Protein AF-A0A842QGF2-F1 (afdb_monomer_lite)

Radius of gyration: 29.12 Å; chains: 1; bounding box: 66×21×83 Å

pLDDT: mean 76.86, std 8.68, range [52.03, 90.88]

Foldseek 3Di:
DPPVVVVVVVVVVLVVVLVVVLVVCVVVDDVVSVVVNVVSVVVVVVVVVVVVVVVVVVLVVLLVLLVVLLVVLLVLLVVQLVCLPVLDQRDLVSLCCSLVDPSLVSHDPVLNVLSVVLNVLSPVCDVVVVVVSVCCVVPVPDDDDPPPVVVSVVSSVVSNVSSVVSNVVD

Secondary structure (DSSP, 8-state):
--HHHHHHHHHHHHHHHHHHHHHHHGGG-HHHHHHHHHHHHHHHHHHHHHHHHHHHHHHHHHHHHHHHHHHHHHHHHHHHHHHTTTTPPP--HHHHHHHTSTTGGGS-HHHHHHHHHHHHHHHHS-HHHHHHHHHHHH-TTSPPPTTHHHHHHHHHHHHHHHHHHHHHH-

Structure (mmCIF, N/CA/C/O backbone):
data_AF-A0A842QGF2-F1
#
_entry.id   AF-A0A842QGF2-F1
#
loop_
_atom_site.group_PDB
_atom_site.id
_atom_site.type_symbol
_atom_site.label_atom_id
_atom_site.label_alt_id
_atom_site.label_comp_id
_atom_site.label_asym_id
_atom_site.label_entity_id
_atom_site.label_seq_id
_atom_site.pdbx_PDB_ins_code
_atom_site.Cartn_x
_atom_site.Cartn_y
_atom_site.Cartn_z
_atom_site.occupancy
_atom_site.B_iso_or_equiv
_atom_site.auth_seq_id
_atom_site.auth_comp_id
_atom_site.auth_asym_id
_atom_site.auth_atom_id
_atom_site.pdbx_PDB_model_num
ATOM 1 N N . MET A 1 1 ? -2.410 0.969 -25.977 1.00 52.03 1 MET A N 1
ATOM 2 C CA . MET A 1 1 ? -1.034 0.476 -26.213 1.00 52.03 1 MET A CA 1
ATOM 3 C C . MET A 1 1 ? -0.383 0.226 -24.868 1.00 52.03 1 MET A C 1
ATOM 5 O O . MET A 1 1 ? -0.437 1.113 -24.029 1.00 52.03 1 MET A O 1
ATOM 9 N N . SER A 1 2 ? 0.177 -0.961 -24.629 1.00 63.22 2 SER A N 1
ATOM 10 C CA . SER A 1 2 ? 0.964 -1.214 -23.415 1.00 63.22 2 SER A CA 1
ATOM 11 C C . SER A 1 2 ? 2.289 -0.445 -23.489 1.00 63.22 2 SER A C 1
ATOM 13 O O . SER A 1 2 ? 2.845 -0.296 -24.575 1.00 63.22 2 SER A O 1
ATOM 15 N N . GLU A 1 3 ? 2.819 0.035 -22.364 1.00 63.41 3 GLU A N 1
ATOM 16 C CA . GLU A 1 3 ? 4.084 0.798 -22.298 1.00 63.41 3 GLU A CA 1
ATOM 17 C C . GLU A 1 3 ? 5.230 0.061 -23.030 1.00 63.41 3 GLU A C 1
ATOM 19 O O . GLU A 1 3 ? 5.973 0.645 -23.817 1.00 63.41 3 GLU A O 1
ATOM 24 N N . ARG A 1 4 ? 5.256 -1.274 -22.913 1.00 64.75 4 ARG A N 1
ATOM 25 C CA . ARG A 1 4 ? 6.152 -2.178 -23.651 1.00 64.75 4 ARG A CA 1
ATOM 26 C C . ARG A 1 4 ? 6.034 -2.057 -25.177 1.00 64.75 4 ARG A C 1
ATOM 28 O O . ARG A 1 4 ? 7.048 -2.065 -25.863 1.00 64.75 4 ARG A O 1
ATOM 35 N N . SER A 1 5 ? 4.821 -1.944 -25.721 1.00 67.19 5 SER A N 1
ATOM 36 C CA . SER A 1 5 ? 4.601 -1.811 -27.172 1.00 67.19 5 SER A CA 1
ATOM 37 C C . SER A 1 5 ? 5.103 -0.477 -27.733 1.00 67.19 5 SER A C 1
ATOM 39 O O . SER A 1 5 ? 5.585 -0.432 -28.862 1.00 67.19 5 SER A O 1
ATOM 41 N N . LEU A 1 6 ? 5.065 0.590 -26.927 1.00 73.62 6 LEU A N 1
ATOM 42 C CA . LEU A 1 6 ? 5.575 1.907 -27.309 1.00 73.62 6 LEU A CA 1
ATOM 43 C C . LEU A 1 6 ? 7.110 1.900 -27.356 1.00 73.62 6 LEU A C 1
ATOM 45 O O . LEU A 1 6 ? 7.693 2.335 -28.346 1.00 73.62 6 LEU A O 1
ATOM 49 N N . TRP A 1 7 ? 7.759 1.300 -26.354 1.00 73.69 7 TRP A N 1
ATOM 50 C CA . TRP A 1 7 ? 9.217 1.137 -26.327 1.00 73.69 7 TRP A CA 1
ATOM 51 C C . TRP A 1 7 ? 9.757 0.247 -27.450 1.00 73.69 7 TRP A C 1
ATOM 53 O O . TRP A 1 7 ? 10.771 0.588 -28.054 1.00 73.69 7 TRP A O 1
ATOM 63 N N . ILE A 1 8 ? 9.067 -0.849 -27.786 1.00 75.44 8 ILE A N 1
ATOM 64 C CA . ILE A 1 8 ? 9.425 -1.683 -28.947 1.00 75.44 8 ILE A CA 1
ATOM 65 C C . ILE A 1 8 ? 9.310 -0.876 -30.247 1.00 75.44 8 ILE A C 1
ATOM 67 O O . ILE A 1 8 ? 10.186 -0.978 -31.101 1.00 75.44 8 ILE A O 1
ATOM 71 N N . GLY A 1 9 ? 8.273 -0.044 -30.387 1.00 79.00 9 GLY A N 1
ATOM 72 C CA . GLY A 1 9 ? 8.101 0.831 -31.549 1.00 79.00 9 GLY A CA 1
ATOM 73 C C . GLY A 1 9 ? 9.221 1.865 -31.687 1.00 79.00 9 GLY A C 1
ATOM 74 O O . GLY A 1 9 ? 9.782 2.014 -32.772 1.00 79.00 9 GLY A O 1
ATOM 75 N N . VAL A 1 10 ? 9.600 2.524 -30.586 1.00 74.62 10 VAL A N 1
ATOM 76 C CA . VAL A 1 10 ? 10.747 3.447 -30.555 1.00 74.62 10 VAL A CA 1
ATOM 77 C C . VAL A 1 10 ? 12.030 2.707 -30.933 1.00 74.62 10 VAL A C 1
ATOM 79 O O . VAL A 1 10 ? 12.759 3.166 -31.806 1.00 74.62 10 VAL A O 1
ATOM 82 N N . PHE A 1 11 ? 12.275 1.527 -30.358 1.00 74.94 11 PHE A N 1
ATOM 83 C CA . PHE A 1 11 ? 13.452 0.719 -30.680 1.00 74.94 11 PHE A CA 1
ATOM 84 C C . PHE A 1 11 ? 13.521 0.362 -32.172 1.00 74.94 11 PHE A C 1
ATOM 86 O O . PHE A 1 11 ? 14.558 0.549 -32.808 1.00 74.94 11 PHE A O 1
ATOM 93 N N . LEU A 1 12 ? 12.403 -0.086 -32.749 1.00 79.25 12 LEU A N 1
ATOM 94 C CA . LEU A 1 12 ? 12.314 -0.441 -34.163 1.00 79.25 12 LEU A CA 1
ATOM 95 C C . LEU A 1 12 ? 12.567 0.774 -35.069 1.00 79.25 12 LEU A C 1
ATOM 97 O O . LEU A 1 12 ? 13.303 0.669 -36.046 1.00 79.25 12 LEU A O 1
ATOM 101 N N . ALA A 1 13 ? 11.996 1.932 -34.726 1.00 79.62 13 ALA A N 1
ATOM 102 C CA . ALA A 1 13 ? 12.146 3.162 -35.498 1.00 79.62 13 ALA A CA 1
ATOM 103 C C . ALA A 1 13 ? 13.602 3.645 -35.543 1.00 79.62 13 ALA A C 1
ATOM 105 O O . ALA A 1 13 ? 14.089 4.021 -36.611 1.00 79.62 13 ALA A O 1
ATOM 106 N N . VAL A 1 14 ? 14.317 3.597 -34.413 1.00 73.00 14 VAL A N 1
ATOM 107 C CA . VAL A 1 14 ? 15.728 4.001 -34.385 1.00 73.00 14 VAL A CA 1
ATOM 108 C C . VAL A 1 14 ? 16.608 2.957 -35.094 1.00 73.00 14 VAL A C 1
ATOM 110 O O . VAL A 1 14 ? 17.562 3.317 -35.779 1.00 73.00 14 VAL A O 1
ATOM 113 N N . LEU A 1 15 ? 16.291 1.659 -35.002 1.00 77.31 15 LEU A N 1
ATOM 114 C CA . LEU A 1 15 ? 17.043 0.614 -35.713 1.00 77.31 15 LEU A CA 1
ATOM 115 C C . LEU A 1 15 ? 16.912 0.775 -37.236 1.00 77.31 15 LEU A C 1
ATOM 117 O O . LEU A 1 15 ? 17.912 0.746 -37.953 1.00 77.31 15 LEU A O 1
ATOM 121 N N . ILE A 1 16 ? 15.694 1.035 -37.720 1.00 82.44 16 ILE A N 1
ATOM 122 C CA . ILE A 1 16 ? 15.422 1.311 -39.136 1.00 82.44 16 ILE A CA 1
ATOM 123 C C . ILE A 1 16 ? 16.143 2.585 -39.588 1.00 82.44 16 ILE A C 1
ATOM 125 O O . ILE A 1 16 ? 16.783 2.574 -40.639 1.00 82.44 16 ILE A O 1
ATOM 129 N N . SER A 1 17 ? 16.097 3.668 -38.803 1.00 75.81 17 SER A N 1
ATOM 130 C CA . SER A 1 17 ? 16.783 4.912 -39.170 1.00 75.81 17 SER A CA 1
ATOM 131 C C . SER A 1 17 ? 18.303 4.738 -39.224 1.00 75.81 17 SER A C 1
ATOM 133 O O . SER A 1 17 ? 18.934 5.242 -40.152 1.00 75.81 17 SER A O 1
ATOM 135 N N . GLY A 1 18 ? 18.887 3.949 -38.316 1.00 72.69 18 GLY A N 1
ATOM 136 C CA . GLY A 1 18 ? 20.302 3.582 -38.348 1.00 72.69 18 GLY A CA 1
ATOM 137 C C . GLY A 1 18 ? 20.688 2.808 -39.613 1.00 72.69 18 GLY A C 1
ATOM 138 O O . GLY A 1 18 ? 21.674 3.153 -40.264 1.00 72.69 18 GLY A O 1
ATOM 139 N N . VAL A 1 19 ? 19.884 1.817 -40.016 1.00 78.25 19 VAL A N 1
ATOM 140 C CA . VAL A 1 19 ? 20.108 1.041 -41.252 1.00 78.25 19 VAL A CA 1
ATOM 141 C C . VAL A 1 19 ? 20.000 1.929 -42.496 1.00 78.25 19 VAL A C 1
ATOM 143 O O . VAL A 1 19 ? 20.874 1.882 -43.361 1.00 78.25 19 VAL A O 1
ATOM 146 N N . VAL A 1 20 ? 18.981 2.791 -42.572 1.00 81.56 20 VAL A N 1
ATOM 147 C CA . VAL A 1 20 ? 18.811 3.754 -43.677 1.00 81.56 20 VAL A CA 1
ATOM 148 C C . VAL A 1 20 ? 19.996 4.724 -43.751 1.00 81.56 20 VAL A C 1
ATOM 150 O O . VAL A 1 20 ? 20.496 5.029 -44.838 1.00 81.56 20 VAL A O 1
ATOM 153 N N . MET A 1 21 ? 20.501 5.180 -42.604 1.00 72.94 21 MET A N 1
ATOM 154 C CA . MET A 1 21 ? 21.647 6.086 -42.547 1.00 72.94 21 MET A CA 1
ATOM 155 C C . MET A 1 21 ? 22.943 5.397 -43.001 1.00 72.94 21 MET A C 1
ATOM 157 O O . MET A 1 21 ? 23.711 5.986 -43.755 1.00 72.94 21 MET A O 1
ATOM 161 N N . ILE A 1 22 ? 23.162 4.132 -42.628 1.00 72.50 22 ILE A N 1
ATOM 162 C CA . ILE A 1 22 ? 24.318 3.338 -43.080 1.00 72.50 22 ILE A CA 1
ATOM 163 C C . ILE A 1 22 ? 24.263 3.105 -44.596 1.00 72.50 22 ILE A C 1
ATOM 165 O O . ILE A 1 22 ? 25.252 3.344 -45.290 1.00 72.50 22 ILE A O 1
ATOM 169 N N . LEU A 1 23 ? 23.103 2.706 -45.128 1.00 76.81 23 LEU A N 1
ATOM 170 C CA . LEU A 1 23 ? 22.920 2.460 -46.562 1.00 76.81 23 LEU A CA 1
ATOM 171 C C . LEU A 1 23 ? 23.093 3.734 -47.404 1.00 76.81 23 LEU A C 1
ATOM 173 O O . LEU A 1 23 ? 23.691 3.683 -48.476 1.00 76.81 23 LEU A O 1
ATOM 177 N N . SER A 1 24 ? 22.629 4.887 -46.912 1.00 74.44 24 SER A N 1
ATOM 178 C CA . SER A 1 24 ? 22.788 6.174 -47.613 1.00 74.44 24 SER A CA 1
ATOM 179 C C . SER A 1 24 ? 24.222 6.721 -47.595 1.00 74.44 24 SER A C 1
ATOM 181 O O . SER A 1 24 ? 24.591 7.513 -48.464 1.00 74.44 24 SER A O 1
ATOM 183 N N . LEU A 1 25 ? 25.048 6.299 -46.631 1.00 70.62 25 LEU A N 1
ATOM 184 C CA . LEU A 1 25 ? 26.444 6.724 -46.495 1.00 70.62 25 LEU A CA 1
ATOM 185 C C . LEU A 1 25 ? 27.449 5.749 -47.123 1.00 70.62 25 LEU A C 1
ATOM 187 O O . LEU A 1 25 ? 28.594 6.142 -47.340 1.00 70.62 25 LEU A O 1
ATOM 191 N N . TRP A 1 26 ? 27.025 4.535 -47.487 1.00 68.94 26 TRP A N 1
ATOM 192 C CA . TRP A 1 26 ? 27.844 3.532 -48.182 1.00 68.94 26 TRP A CA 1
ATOM 193 C C . TRP A 1 26 ? 28.629 4.073 -49.397 1.00 68.94 26 TRP A C 1
ATOM 195 O O . TRP A 1 26 ? 29.814 3.757 -49.518 1.00 68.94 26 TRP A O 1
ATOM 205 N N . PRO A 1 27 ? 28.066 4.950 -50.260 1.00 77.25 27 PRO A N 1
ATOM 206 C CA . PRO A 1 27 ? 28.799 5.494 -51.407 1.00 77.25 27 PRO A CA 1
ATOM 207 C C . PRO A 1 27 ? 29.923 6.478 -51.038 1.00 77.25 27 PRO A C 1
ATOM 209 O O . PRO A 1 27 ? 30.724 6.830 -51.896 1.00 77.25 27 PRO A O 1
ATOM 212 N N . ARG A 1 28 ? 29.976 6.966 -49.788 1.00 69.62 28 ARG A N 1
ATOM 213 C CA . ARG A 1 28 ? 30.901 8.025 -49.335 1.00 69.62 28 ARG A CA 1
ATOM 214 C C . ARG A 1 28 ? 32.178 7.502 -48.662 1.00 69.62 28 ARG A C 1
ATOM 216 O O . ARG A 1 28 ? 32.964 8.308 -48.172 1.00 69.62 28 ARG A O 1
ATOM 223 N N . GLY A 1 29 ? 32.396 6.186 -48.655 1.00 73.94 29 GLY A N 1
ATOM 224 C CA . GLY A 1 29 ? 33.593 5.543 -48.100 1.00 73.94 29 GLY A CA 1
ATOM 225 C C . GLY A 1 29 ? 33.387 4.945 -46.703 1.00 73.94 29 GLY A C 1
ATOM 226 O O . GLY A 1 29 ? 32.658 5.488 -45.869 1.00 73.94 29 GLY A O 1
ATOM 227 N N . LEU A 1 30 ? 34.046 3.806 -46.456 1.00 70.25 30 LEU A N 1
ATOM 228 C CA . LEU A 1 30 ? 33.879 2.969 -45.257 1.00 70.25 30 LEU A CA 1
ATOM 229 C C . LEU A 1 30 ? 34.202 3.699 -43.943 1.00 70.25 30 LEU A C 1
ATOM 231 O O . LEU A 1 30 ? 33.515 3.480 -42.946 1.00 70.25 30 LEU A O 1
ATOM 235 N N . ASP A 1 31 ? 35.171 4.614 -43.947 1.00 74.75 31 ASP A N 1
ATOM 236 C CA . ASP A 1 31 ? 35.584 5.347 -42.742 1.00 74.75 31 ASP A CA 1
ATOM 237 C C . ASP A 1 31 ? 34.465 6.250 -42.197 1.00 74.75 31 ASP A C 1
ATOM 239 O O . ASP A 1 31 ? 34.224 6.318 -40.989 1.00 74.75 31 ASP A O 1
ATOM 243 N N . SER A 1 32 ? 33.711 6.895 -43.094 1.00 69.56 32 SER A N 1
ATOM 244 C CA . SER A 1 32 ? 32.561 7.733 -42.733 1.00 69.56 32 SER A CA 1
ATOM 245 C C . SER A 1 32 ? 31.398 6.898 -42.191 1.00 69.56 32 SER A C 1
ATOM 247 O O . SER A 1 32 ? 30.714 7.301 -41.247 1.00 69.56 32 SER A O 1
ATOM 249 N N . VAL A 1 33 ? 31.188 5.701 -42.744 1.00 73.44 33 VAL A N 1
ATOM 250 C CA . VAL A 1 33 ? 30.148 4.774 -42.280 1.00 73.44 33 VAL A CA 1
ATOM 251 C C . VAL A 1 33 ? 30.476 4.246 -40.884 1.00 73.44 33 VAL A C 1
ATOM 253 O O . VAL A 1 33 ? 29.606 4.268 -40.016 1.00 73.44 33 VAL A O 1
ATOM 256 N N . LEU A 1 34 ? 31.725 3.845 -40.627 1.00 73.94 34 LEU A N 1
ATOM 257 C CA . LEU A 1 34 ? 32.164 3.337 -39.321 1.00 73.94 34 LEU A CA 1
ATOM 258 C C . LEU A 1 34 ? 32.094 4.409 -38.221 1.00 73.94 34 LEU A C 1
ATOM 260 O O . LEU A 1 34 ? 31.588 4.143 -37.126 1.00 73.94 34 LEU A O 1
ATOM 264 N N . LEU A 1 35 ? 32.528 5.642 -38.506 1.00 77.50 35 LEU A N 1
ATOM 265 C CA . LEU A 1 35 ? 32.433 6.756 -37.555 1.00 77.50 35 LEU A CA 1
ATOM 266 C C . LEU A 1 35 ? 30.972 7.086 -37.200 1.00 77.50 35 LEU A C 1
ATOM 268 O O . LEU A 1 35 ? 30.637 7.349 -36.047 1.00 77.50 35 LEU A O 1
ATOM 272 N N . ASN A 1 36 ? 30.075 7.068 -38.183 1.00 73.00 36 ASN A N 1
ATOM 273 C CA . ASN A 1 36 ? 28.664 7.356 -37.940 1.00 73.00 36 ASN A CA 1
ATOM 274 C C . ASN A 1 36 ? 27.929 6.180 -37.278 1.00 73.00 36 ASN A C 1
ATOM 276 O O . ASN A 1 36 ? 27.073 6.407 -36.423 1.00 73.00 36 ASN A O 1
ATOM 280 N N . ALA A 1 37 ? 28.301 4.938 -37.595 1.00 70.94 37 ALA A N 1
ATOM 281 C CA . ALA A 1 37 ? 27.784 3.746 -36.930 1.00 70.94 37 ALA A CA 1
ATOM 282 C C . ALA A 1 37 ? 28.167 3.724 -35.442 1.00 70.94 37 ALA A C 1
ATOM 284 O O . ALA A 1 37 ? 27.307 3.530 -34.589 1.00 70.94 37 ALA A O 1
ATOM 285 N N . THR A 1 38 ? 29.431 4.004 -35.110 1.00 73.81 38 THR A N 1
ATOM 286 C CA . THR A 1 38 ? 29.886 4.102 -33.710 1.00 73.81 38 THR A CA 1
ATOM 287 C C . THR A 1 38 ? 29.185 5.225 -32.943 1.00 73.81 38 THR A C 1
ATOM 289 O O . THR A 1 38 ? 28.779 5.020 -31.801 1.00 73.81 38 THR A O 1
ATOM 292 N N . ARG A 1 39 ? 28.952 6.388 -33.568 1.00 77.81 39 ARG A N 1
ATOM 293 C CA . ARG A 1 39 ? 28.149 7.472 -32.969 1.00 77.81 39 ARG A CA 1
ATOM 294 C C . ARG A 1 39 ? 26.707 7.052 -32.703 1.00 77.81 39 ARG A C 1
ATOM 296 O O . ARG A 1 39 ? 26.206 7.300 -31.609 1.00 77.81 39 ARG A O 1
ATOM 303 N N . LEU A 1 40 ? 26.057 6.404 -33.671 1.00 76.06 40 LEU A N 1
ATOM 304 C CA . LEU A 1 40 ? 24.705 5.873 -33.500 1.00 76.06 40 LEU A CA 1
ATOM 305 C C . LEU A 1 40 ? 24.658 4.880 -32.339 1.00 76.06 40 LEU A C 1
ATOM 307 O O . LEU A 1 40 ? 23.835 5.043 -31.444 1.00 76.06 40 LEU A O 1
ATOM 311 N N . VAL A 1 41 ? 25.572 3.907 -32.303 1.00 73.75 41 VAL A N 1
ATOM 312 C CA . VAL A 1 41 ? 25.659 2.912 -31.222 1.00 73.75 41 VAL A CA 1
ATOM 313 C C . VAL A 1 41 ? 25.831 3.582 -29.855 1.00 73.75 41 VAL A C 1
ATOM 315 O O . VAL A 1 41 ? 25.138 3.213 -28.912 1.00 73.75 41 VAL A O 1
ATOM 318 N N . SER A 1 42 ? 26.673 4.610 -29.740 1.00 77.62 42 SER A N 1
ATOM 319 C CA . SER A 1 42 ? 26.830 5.367 -28.490 1.00 77.62 42 SER A CA 1
ATOM 320 C C . SER A 1 42 ? 25.551 6.100 -28.067 1.00 77.62 42 SER A C 1
ATOM 322 O O . SER A 1 42 ? 25.202 6.085 -26.887 1.00 77.62 42 SER A O 1
ATOM 324 N N . ILE A 1 43 ? 24.813 6.699 -29.011 1.00 79.62 43 ILE A N 1
ATOM 325 C CA . ILE A 1 43 ? 23.510 7.336 -28.739 1.00 79.62 43 ILE A CA 1
ATOM 326 C C . ILE A 1 43 ? 22.493 6.291 -28.265 1.00 79.62 43 ILE A C 1
ATOM 328 O O . ILE A 1 43 ? 21.779 6.522 -27.289 1.00 79.62 43 ILE A O 1
ATOM 332 N N . PHE A 1 44 ? 22.457 5.126 -28.912 1.00 75.94 44 PHE A N 1
ATOM 333 C CA . PHE A 1 44 ? 21.603 4.009 -28.514 1.00 75.94 44 PHE A CA 1
ATOM 334 C C . PHE A 1 44 ? 21.919 3.506 -27.110 1.00 75.94 44 PHE A C 1
ATOM 336 O O . PHE A 1 44 ? 21.006 3.335 -26.306 1.00 75.94 44 PHE A O 1
ATOM 343 N N . LEU A 1 45 ? 23.198 3.293 -26.797 1.00 76.56 45 LEU A N 1
ATOM 344 C CA . LEU A 1 45 ? 23.629 2.865 -25.468 1.00 76.56 45 LEU A CA 1
ATOM 345 C C . LEU A 1 45 ? 23.276 3.911 -24.407 1.00 76.56 45 LEU A C 1
ATOM 347 O O . LEU A 1 45 ? 22.792 3.548 -23.338 1.00 76.56 45 LEU A O 1
ATOM 351 N N . GLY A 1 46 ? 23.433 5.200 -24.720 1.00 81.69 46 GLY A N 1
ATOM 352 C CA . GLY A 1 46 ? 22.997 6.291 -23.850 1.00 81.69 46 GLY A CA 1
ATOM 353 C C . GLY A 1 46 ? 21.485 6.287 -23.606 1.00 81.69 46 GLY A C 1
ATOM 354 O O . GLY A 1 46 ? 21.046 6.402 -22.463 1.00 81.69 46 GLY A O 1
ATOM 355 N N . MET A 1 47 ? 20.678 6.090 -24.652 1.00 82.88 47 MET A N 1
ATOM 356 C CA . MET A 1 47 ? 19.217 6.022 -24.547 1.00 82.88 47 MET A CA 1
ATOM 357 C C . MET A 1 47 ? 18.753 4.790 -23.757 1.00 82.88 47 MET A C 1
ATOM 359 O O . MET A 1 47 ? 17.920 4.914 -22.861 1.00 82.88 47 MET A O 1
ATOM 363 N N . LEU A 1 48 ? 19.306 3.607 -24.038 1.00 78.25 48 LEU A N 1
ATOM 364 C CA . LEU A 1 48 ? 18.992 2.374 -23.310 1.00 78.25 48 LEU A CA 1
ATOM 365 C C . LEU A 1 48 ? 19.429 2.463 -21.844 1.00 78.25 48 LEU A C 1
ATOM 367 O O . LEU A 1 48 ? 18.667 2.098 -20.954 1.00 78.25 48 LEU A O 1
ATOM 371 N N . GLY A 1 49 ? 20.617 3.011 -21.580 1.00 76.75 49 GLY A N 1
ATOM 372 C CA . GLY A 1 49 ? 21.101 3.246 -20.223 1.00 76.75 49 GLY A CA 1
ATOM 373 C C . GLY A 1 49 ? 20.214 4.227 -19.457 1.00 76.75 49 GLY A C 1
ATOM 374 O O . GLY A 1 49 ? 19.797 3.937 -18.339 1.00 76.75 49 GLY A O 1
ATOM 375 N N . GLY A 1 50 ? 19.860 5.358 -20.073 1.00 81.31 50 GLY A N 1
ATOM 376 C CA . GLY A 1 50 ? 18.991 6.367 -19.462 1.00 81.31 50 GLY A CA 1
ATOM 377 C C . GLY A 1 50 ? 17.576 5.857 -19.182 1.00 81.31 50 GLY A C 1
ATOM 378 O O . GLY A 1 50 ? 17.033 6.109 -18.110 1.00 81.31 50 GLY A O 1
ATOM 379 N N . THR A 1 51 ? 16.990 5.097 -20.108 1.00 80.19 51 THR A N 1
ATOM 380 C CA . THR A 1 51 ? 15.644 4.519 -19.944 1.00 80.19 51 THR A CA 1
ATOM 381 C C . THR A 1 51 ? 15.618 3.411 -18.899 1.00 80.19 51 THR A C 1
ATOM 383 O O . THR A 1 51 ? 14.742 3.421 -18.036 1.00 80.19 51 THR A O 1
ATOM 386 N N . ALA A 1 52 ? 16.608 2.514 -18.901 1.00 72.31 52 ALA A N 1
ATOM 387 C CA . ALA A 1 52 ? 16.749 1.490 -17.870 1.00 72.31 52 ALA A CA 1
ATOM 388 C C . ALA A 1 52 ? 16.951 2.106 -16.477 1.00 72.31 52 ALA A C 1
ATOM 390 O O . ALA A 1 52 ? 16.323 1.663 -15.517 1.00 72.31 52 ALA A O 1
ATOM 391 N N . LEU A 1 53 ? 17.773 3.157 -16.361 1.00 75.62 53 LEU A N 1
ATOM 392 C CA . LEU A 1 53 ? 17.953 3.892 -15.106 1.00 75.62 53 LEU A CA 1
ATOM 393 C C . LEU A 1 53 ? 16.664 4.586 -14.660 1.00 75.62 53 LEU A C 1
ATOM 395 O O . LEU A 1 53 ? 16.298 4.486 -13.492 1.00 75.62 53 LEU A O 1
ATOM 399 N N . GLY A 1 54 ? 15.958 5.258 -15.573 1.00 78.56 54 GLY A N 1
ATOM 400 C CA . GLY A 1 54 ? 14.677 5.902 -15.278 1.00 78.56 54 GLY A CA 1
ATOM 401 C C . GLY A 1 54 ? 13.637 4.909 -14.759 1.00 78.56 54 GLY A C 1
ATOM 402 O O . GLY A 1 54 ? 12.994 5.160 -13.739 1.00 78.56 54 GLY A O 1
ATOM 403 N N . GLU A 1 55 ? 13.531 3.747 -15.404 1.00 80.88 55 GLU A N 1
ATOM 404 C CA . GLU A 1 55 ? 12.635 2.674 -14.977 1.00 80.88 55 GLU A CA 1
ATOM 405 C C . GLU A 1 55 ? 13.048 2.092 -13.620 1.00 80.88 55 GLU A C 1
ATOM 407 O O . GLU A 1 55 ? 12.208 1.889 -12.745 1.00 80.88 55 GLU A O 1
ATOM 412 N N . LEU A 1 56 ? 14.350 1.905 -13.393 1.00 76.88 56 LEU A N 1
ATOM 413 C CA . LEU A 1 56 ? 14.880 1.452 -12.110 1.00 76.88 56 LEU A CA 1
ATOM 414 C C . LEU A 1 56 ? 14.550 2.436 -10.978 1.00 76.88 56 LEU A C 1
ATOM 416 O O . LEU A 1 56 ? 14.109 2.014 -9.907 1.00 76.88 56 LEU A O 1
ATOM 420 N N . PHE A 1 57 ? 14.702 3.745 -11.203 1.00 80.38 57 PHE A N 1
ATOM 421 C CA . PHE A 1 57 ? 14.309 4.765 -10.227 1.00 80.38 57 PHE A CA 1
ATOM 422 C C . PHE A 1 57 ? 12.796 4.789 -9.993 1.00 80.38 57 PHE A C 1
ATOM 424 O O . PHE A 1 57 ? 12.369 4.907 -8.843 1.00 80.38 57 PHE A O 1
ATOM 431 N N . ARG A 1 58 ? 11.986 4.623 -11.047 1.00 83.31 58 ARG A N 1
ATOM 432 C CA . ARG A 1 58 ? 10.523 4.521 -10.942 1.00 83.31 58 ARG A CA 1
ATOM 433 C C . ARG A 1 58 ? 10.114 3.342 -10.062 1.00 83.31 58 ARG A C 1
ATOM 435 O O . ARG A 1 58 ? 9.349 3.525 -9.118 1.00 83.31 58 ARG A O 1
ATOM 442 N N . ILE A 1 59 ? 10.661 2.155 -10.327 1.00 82.94 59 ILE A N 1
ATOM 443 C CA . ILE A 1 59 ? 10.394 0.939 -9.547 1.00 82.94 59 ILE A CA 1
ATOM 444 C C . ILE A 1 59 ? 10.813 1.140 -8.090 1.00 82.94 59 ILE A C 1
ATOM 446 O O . ILE A 1 59 ? 10.024 0.868 -7.186 1.00 82.94 59 ILE A O 1
ATOM 450 N N . ARG A 1 60 ? 12.014 1.679 -7.849 1.00 80.75 60 ARG A N 1
ATOM 451 C CA . ARG A 1 60 ? 12.518 1.935 -6.494 1.00 80.75 60 ARG A CA 1
ATOM 452 C C . ARG A 1 60 ? 11.625 2.909 -5.723 1.00 80.75 60 ARG A C 1
ATOM 454 O O . ARG A 1 60 ? 11.318 2.664 -4.560 1.00 80.75 60 ARG A O 1
ATOM 461 N N . ASN A 1 61 ? 11.183 3.989 -6.363 1.00 87.19 61 ASN A N 1
ATOM 462 C CA . ASN A 1 61 ? 10.302 4.972 -5.736 1.00 87.19 61 ASN A CA 1
ATOM 463 C C . ASN A 1 61 ? 8.905 4.395 -5.442 1.00 87.19 61 ASN A C 1
ATOM 465 O O . ASN A 1 61 ? 8.331 4.643 -4.381 1.00 87.19 61 ASN A O 1
ATOM 469 N N . ASN A 1 62 ? 8.372 3.574 -6.351 1.00 86.88 62 ASN A N 1
ATOM 470 C CA . ASN A 1 62 ? 7.108 2.868 -6.144 1.00 86.88 62 ASN A CA 1
ATOM 471 C C . ASN A 1 62 ? 7.203 1.880 -4.973 1.00 86.88 62 ASN A C 1
ATOM 473 O O . ASN A 1 62 ? 6.315 1.864 -4.123 1.00 86.88 62 ASN A O 1
ATOM 477 N N . GLN A 1 63 ? 8.301 1.124 -4.872 1.00 85.94 63 GLN A N 1
ATOM 478 C CA . GLN A 1 63 ? 8.565 0.229 -3.740 1.00 85.94 63 GLN A CA 1
ATOM 479 C C . GLN A 1 63 ? 8.659 0.995 -2.416 1.00 85.94 63 GLN A C 1
ATOM 481 O O . GLN A 1 63 ? 8.027 0.601 -1.442 1.00 85.94 63 GLN A O 1
ATOM 486 N N . GLN A 1 64 ? 9.381 2.119 -2.379 1.00 87.44 64 GLN A N 1
ATOM 487 C CA . GLN A 1 64 ? 9.456 2.975 -1.187 1.00 87.44 64 GLN A CA 1
ATOM 488 C C . GLN A 1 64 ? 8.086 3.534 -0.788 1.00 87.44 64 GLN A C 1
ATOM 490 O O . GLN A 1 64 ? 7.740 3.554 0.390 1.00 87.44 64 GLN A O 1
ATOM 495 N N . THR A 1 65 ? 7.286 3.951 -1.771 1.00 87.62 65 THR A N 1
ATOM 496 C CA . THR A 1 65 ? 5.917 4.433 -1.546 1.00 87.62 65 THR A CA 1
ATOM 497 C C . THR A 1 65 ? 5.021 3.328 -0.983 1.00 87.62 65 THR A C 1
ATOM 499 O O . THR A 1 65 ? 4.256 3.583 -0.054 1.00 87.62 65 THR A O 1
ATOM 502 N N . GLY A 1 66 ? 5.127 2.107 -1.519 1.00 86.69 66 GLY A N 1
ATOM 503 C CA . GLY A 1 66 ? 4.427 0.929 -1.010 1.00 86.69 66 GLY A CA 1
ATOM 504 C C . GLY A 1 66 ? 4.842 0.587 0.420 1.00 86.69 66 GLY A C 1
ATOM 505 O O . GLY A 1 66 ? 3.978 0.392 1.267 1.00 86.69 66 GLY A O 1
ATOM 506 N N . GLN A 1 67 ? 6.145 0.595 0.716 1.00 88.06 67 GLN A N 1
ATOM 507 C CA . GLN A 1 67 ? 6.659 0.313 2.057 1.00 88.06 67 GLN A CA 1
ATOM 508 C C . GLN A 1 67 ? 6.181 1.343 3.083 1.00 88.06 67 GLN A C 1
ATOM 510 O O . GLN A 1 67 ? 5.686 0.964 4.136 1.00 88.06 67 GLN A O 1
ATOM 515 N N . LYS A 1 68 ? 6.246 2.637 2.755 1.00 88.94 68 LYS A N 1
ATOM 516 C CA . LYS A 1 68 ? 5.758 3.688 3.655 1.00 88.94 68 LYS A CA 1
ATOM 517 C C . LYS A 1 68 ? 4.267 3.524 3.962 1.00 88.94 68 LYS A C 1
ATOM 519 O O . LYS A 1 68 ? 3.867 3.610 5.113 1.00 88.94 68 LYS A O 1
ATOM 524 N N . LEU A 1 69 ? 3.456 3.236 2.940 1.00 88.38 69 LEU A N 1
ATOM 525 C CA . LEU A 1 69 ? 2.034 2.950 3.136 1.00 88.38 69 LEU A CA 1
ATOM 526 C C . LEU A 1 69 ? 1.820 1.716 4.025 1.00 88.38 69 LEU A C 1
ATOM 528 O O . LEU A 1 69 ? 0.910 1.709 4.849 1.00 88.38 69 LEU A O 1
ATOM 532 N N . LEU A 1 70 ? 2.630 0.670 3.846 1.00 88.06 70 LEU A N 1
ATOM 533 C CA . LEU A 1 70 ? 2.566 -0.532 4.670 1.00 88.06 70 LEU A CA 1
ATOM 534 C C . LEU A 1 70 ? 2.857 -0.213 6.141 1.00 88.06 70 LEU A C 1
ATOM 53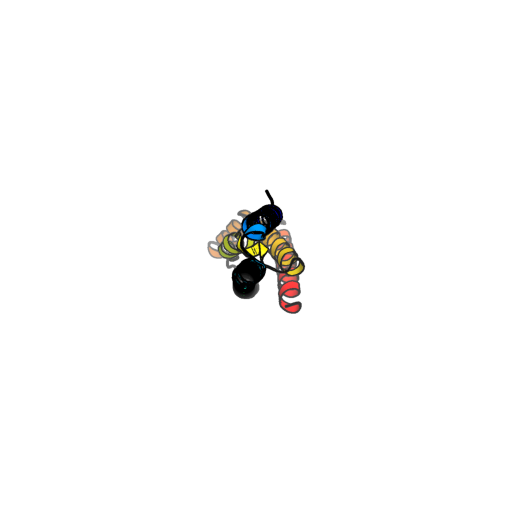6 O O . LEU A 1 70 ? 2.141 -0.701 7.011 1.00 88.06 70 LEU A O 1
ATOM 540 N N . ASP A 1 71 ? 3.872 0.606 6.408 1.00 88.81 71 ASP A N 1
ATOM 541 C CA . ASP A 1 71 ? 4.243 1.018 7.761 1.00 88.81 71 ASP A CA 1
ATOM 542 C C . ASP A 1 71 ? 3.125 1.854 8.406 1.00 88.81 71 ASP A C 1
ATOM 544 O O . ASP A 1 71 ? 2.665 1.508 9.496 1.00 88.81 71 ASP A O 1
ATOM 548 N N . ASP A 1 72 ? 2.588 2.846 7.687 1.00 87.75 72 ASP A N 1
ATOM 549 C CA . ASP A 1 72 ? 1.458 3.660 8.154 1.00 87.75 72 ASP A CA 1
ATOM 550 C C . ASP A 1 72 ? 0.225 2.778 8.480 1.00 87.75 72 ASP A C 1
ATOM 552 O O . ASP A 1 72 ? -0.411 2.912 9.526 1.00 87.75 72 ASP A O 1
ATOM 556 N N . LEU A 1 73 ? -0.106 1.804 7.617 1.00 87.25 73 LEU A N 1
ATOM 557 C CA . LEU A 1 73 ? -1.225 0.874 7.846 1.00 87.25 73 LEU A CA 1
ATOM 558 C C . LEU A 1 73 ? -0.985 -0.075 9.029 1.00 87.25 73 LEU A C 1
ATOM 560 O O . LEU A 1 73 ? -1.941 -0.518 9.673 1.00 87.25 73 LEU A O 1
ATOM 564 N N . ARG A 1 74 ? 0.274 -0.398 9.339 1.00 88.31 74 ARG A N 1
ATOM 565 C CA . ARG A 1 74 ? 0.635 -1.206 10.513 1.00 88.31 74 ARG A CA 1
ATOM 566 C C . ARG A 1 74 ? 0.495 -0.409 11.800 1.00 88.31 74 ARG A C 1
ATOM 568 O O . ARG A 1 74 ? 0.050 -0.973 12.798 1.00 88.31 74 ARG A O 1
ATOM 575 N N . GLU A 1 75 ? 0.818 0.878 11.789 1.00 88.31 75 GLU A N 1
ATOM 576 C CA . GLU A 1 75 ? 0.538 1.764 12.922 1.00 88.31 75 GLU A CA 1
ATOM 577 C C . GLU A 1 75 ? -0.966 1.895 13.168 1.00 88.31 75 GLU A C 1
ATOM 579 O O . GLU A 1 75 ? -1.420 1.718 14.297 1.00 88.31 75 GLU A O 1
ATOM 584 N N . GLU A 1 76 ? -1.761 2.066 12.112 1.00 86.31 76 GLU A N 1
ATOM 585 C CA . GLU A 1 76 ? -3.222 2.099 12.233 1.00 86.31 76 GLU A CA 1
ATOM 586 C C . GLU A 1 76 ? -3.807 0.771 12.732 1.00 86.31 76 GLU A C 1
ATOM 588 O O . GLU A 1 76 ? -4.742 0.766 13.531 1.00 86.31 76 GLU A O 1
ATOM 593 N N . CYS A 1 77 ? -3.245 -0.370 12.321 1.00 86.44 77 CYS A N 1
ATOM 594 C CA . CYS A 1 77 ? -3.586 -1.677 12.887 1.00 86.44 77 CYS A CA 1
ATOM 595 C C . CYS A 1 77 ? -3.346 -1.731 14.402 1.00 86.44 77 CYS A C 1
ATOM 597 O O . CYS A 1 77 ? -4.201 -2.222 15.140 1.00 86.44 77 CYS A O 1
ATOM 599 N N . LYS A 1 78 ? -2.189 -1.242 14.866 1.00 88.25 78 LYS A N 1
ATOM 600 C CA . LYS A 1 78 ? -1.834 -1.214 16.292 1.00 88.25 78 LYS A CA 1
ATOM 601 C C . LYS A 1 78 ? -2.764 -0.290 17.074 1.00 88.25 78 LYS A C 1
ATOM 603 O O . LYS A 1 78 ? -3.347 -0.727 18.060 1.00 88.25 78 LYS A O 1
ATOM 608 N N . ALA A 1 79 ? -2.988 0.926 16.579 1.00 87.31 79 ALA A N 1
ATOM 609 C CA . ALA A 1 79 ? -3.916 1.872 17.190 1.00 87.31 79 ALA A CA 1
ATOM 610 C C . ALA A 1 79 ? -5.341 1.299 17.263 1.00 87.31 79 ALA A C 1
ATOM 612 O O . ALA A 1 79 ? -5.990 1.393 18.302 1.00 87.31 79 ALA A O 1
ATOM 613 N N . ASN A 1 80 ? -5.813 0.648 16.192 1.00 85.00 80 ASN A N 1
ATOM 614 C CA . ASN A 1 80 ? -7.118 -0.010 16.188 1.00 85.00 80 ASN A CA 1
ATOM 615 C C . ASN A 1 80 ? -7.185 -1.189 17.168 1.00 85.00 80 ASN A C 1
ATOM 617 O O . ASN A 1 80 ?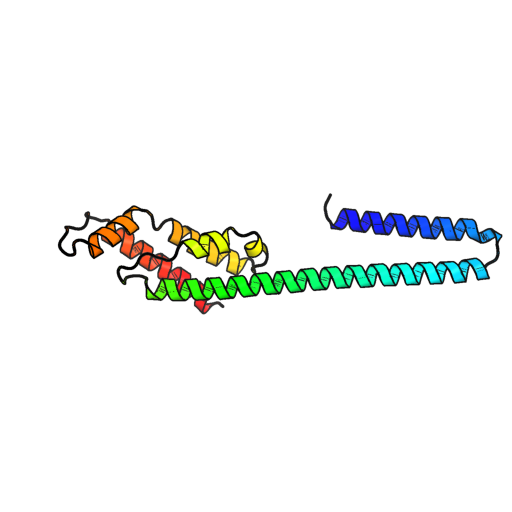 -8.227 -1.379 17.780 1.00 85.00 80 ASN A O 1
ATOM 621 N N . LEU A 1 81 ? -6.109 -1.959 17.365 1.00 85.25 81 LEU A N 1
ATOM 622 C CA . LEU A 1 81 ? -6.070 -3.015 18.386 1.00 85.25 81 LEU A CA 1
ATOM 623 C C . LEU A 1 81 ? -6.187 -2.468 19.813 1.00 85.25 81 LEU A C 1
ATOM 625 O O . LEU A 1 81 ? -6.850 -3.099 20.632 1.00 85.25 81 LEU A O 1
ATOM 629 N N . GLU A 1 82 ? -5.554 -1.329 20.102 1.00 85.38 82 GLU A N 1
ATOM 630 C CA . GLU A 1 82 ? -5.583 -0.693 21.427 1.00 85.38 82 GLU A CA 1
ATOM 631 C C . GLU A 1 82 ? -6.975 -0.177 21.797 1.00 85.38 82 GLU A C 1
ATOM 633 O O . GLU A 1 82 ? -7.376 -0.261 22.954 1.00 85.38 82 GLU A O 1
ATOM 638 N N . ILE A 1 83 ? -7.730 0.325 20.819 1.00 79.75 83 ILE A N 1
ATOM 639 C CA . ILE A 1 83 ? -9.088 0.847 21.034 1.00 79.75 83 ILE A CA 1
ATOM 640 C C . ILE A 1 83 ? -10.179 -0.226 20.896 1.00 79.75 83 ILE A C 1
ATOM 642 O O . ILE A 1 83 ? -11.338 -0.003 21.247 1.00 79.75 83 ILE A O 1
ATOM 646 N N . LEU A 1 84 ? -9.838 -1.410 20.387 1.00 77.88 84 LEU A N 1
ATOM 647 C CA . LEU A 1 84 ? -10.812 -2.468 20.156 1.00 77.88 84 LEU A CA 1
ATOM 648 C C . LEU A 1 84 ? -11.298 -3.059 21.485 1.00 77.88 84 LEU A C 1
ATOM 650 O O . LEU A 1 84 ? -10.576 -3.793 22.166 1.00 77.88 84 LEU A O 1
ATOM 654 N N . GLY A 1 85 ? -12.555 -2.766 21.816 1.00 66.94 85 GLY A N 1
ATOM 655 C CA . GLY A 1 85 ? -13.196 -3.154 23.074 1.00 66.94 85 GLY A CA 1
ATOM 656 C C . GLY A 1 85 ? -13.120 -2.094 24.179 1.00 66.94 85 GLY A C 1
ATOM 657 O O . GLY A 1 85 ? -13.571 -2.367 25.285 1.00 66.94 85 GLY A O 1
ATOM 658 N N . THR A 1 86 ? -12.591 -0.893 23.909 1.00 67.56 86 THR A N 1
ATOM 659 C CA . THR A 1 86 ? -12.475 0.183 24.918 1.00 67.56 86 THR A CA 1
ATOM 660 C C . THR A 1 86 ? -13.643 1.166 24.936 1.00 67.56 86 THR A C 1
ATOM 662 O O . THR A 1 86 ? -13.643 2.094 25.738 1.00 67.56 86 THR A O 1
ATOM 665 N N . GLY A 1 87 ? -14.634 1.011 24.054 1.00 58.44 87 GLY A N 1
ATOM 666 C CA . GLY A 1 87 ? -15.714 2.001 23.930 1.00 58.44 87 GLY A CA 1
ATOM 667 C C . GLY A 1 87 ? -15.438 3.120 22.910 1.00 58.44 87 GLY A C 1
ATOM 668 O O . GLY A 1 87 ? -16.305 3.954 22.677 1.00 58.44 87 GLY A O 1
ATOM 669 N N . VAL A 1 88 ? -14.252 3.140 22.288 1.00 63.81 88 VAL A N 1
ATOM 670 C CA . VAL A 1 88 ? -13.850 4.159 21.303 1.00 63.81 88 VAL A CA 1
ATOM 671 C C . VAL A 1 88 ? -14.087 3.654 19.867 1.00 63.81 88 VAL A C 1
ATOM 673 O O . VAL A 1 88 ? -13.677 2.532 19.555 1.00 63.81 88 VAL A O 1
ATOM 676 N N . PRO A 1 89 ? -14.698 4.454 18.964 1.00 69.50 89 PRO A N 1
ATOM 677 C CA . PRO A 1 89 ? -14.899 4.063 17.569 1.00 69.50 89 PRO A CA 1
ATOM 678 C C . PRO A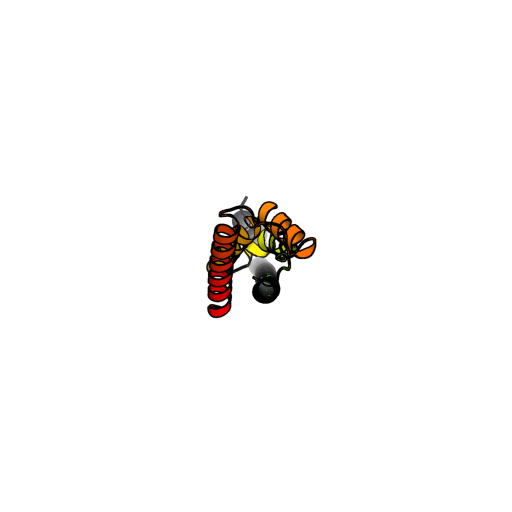 1 89 ? -13.586 3.766 16.836 1.00 69.50 89 PRO A C 1
ATOM 680 O O . PRO A 1 89 ? -12.598 4.489 16.983 1.00 69.50 89 PRO A O 1
ATOM 683 N N . LEU A 1 90 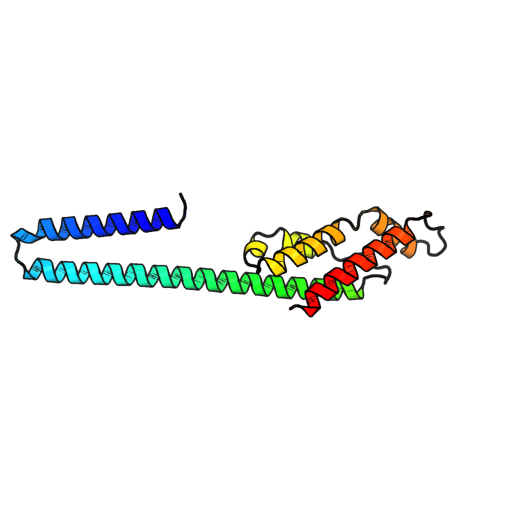? -13.595 2.733 15.986 1.00 75.62 90 LEU A N 1
ATOM 684 C CA . LEU A 1 90 ? -12.432 2.364 15.176 1.00 75.62 90 LEU A CA 1
ATOM 685 C C . LEU A 1 90 ? -12.041 3.478 14.198 1.00 75.62 90 LEU A C 1
ATOM 687 O O . LEU A 1 90 ? -12.891 4.139 13.593 1.00 75.62 90 LEU A O 1
ATOM 691 N N . ARG A 1 91 ? -10.737 3.641 13.964 1.00 77.56 91 ARG A N 1
ATOM 692 C CA . ARG A 1 91 ? -10.214 4.599 12.986 1.00 77.56 91 ARG A CA 1
ATOM 693 C C . ARG A 1 91 ? -10.395 4.031 11.580 1.00 77.56 91 ARG A C 1
ATOM 695 O O . ARG A 1 91 ? -9.601 3.217 11.119 1.00 77.56 91 ARG A O 1
ATOM 702 N N . LYS A 1 92 ? -11.467 4.448 10.893 1.00 75.12 92 LYS A N 1
ATOM 703 C CA . LYS A 1 92 ? -11.818 3.988 9.529 1.00 75.12 92 LYS A CA 1
ATOM 704 C C . LYS A 1 92 ? -11.196 4.843 8.416 1.00 75.12 92 LYS A C 1
ATOM 706 O O . LYS A 1 92 ? -10.909 4.338 7.331 1.00 75.12 92 LYS A O 1
ATOM 711 N N . GLY A 1 93 ? -10.987 6.139 8.670 1.00 67.56 93 GLY A N 1
ATOM 712 C CA . GLY A 1 93 ? -10.621 7.123 7.641 1.00 67.56 93 GLY A CA 1
ATOM 713 C C . GLY A 1 93 ? -9.293 6.828 6.940 1.00 67.56 93 GLY A C 1
ATOM 714 O O . GLY A 1 93 ? -9.208 6.909 5.714 1.00 67.56 93 GLY A O 1
ATOM 715 N N . PHE A 1 94 ? -8.280 6.401 7.697 1.00 67.75 94 PHE A N 1
ATOM 716 C CA . PHE A 1 94 ? -6.960 6.108 7.140 1.00 67.75 94 PHE A CA 1
ATOM 717 C C . PHE A 1 94 ? -6.959 4.860 6.249 1.00 67.75 94 PHE A C 1
ATOM 719 O O . PHE A 1 94 ? -6.259 4.811 5.243 1.00 67.75 94 PHE A O 1
ATOM 726 N N . TRP A 1 95 ? -7.820 3.882 6.533 1.00 71.75 95 TRP A N 1
ATOM 727 C CA . TRP A 1 95 ? -7.945 2.676 5.717 1.00 71.75 95 TRP A CA 1
ATOM 728 C C . TRP A 1 95 ? -8.590 2.941 4.361 1.00 71.75 95 TRP A C 1
ATOM 730 O O . TRP A 1 95 ? -8.165 2.375 3.356 1.00 71.75 95 TRP A O 1
ATOM 740 N N . ILE A 1 96 ? -9.586 3.828 4.314 1.00 63.97 96 ILE A N 1
ATOM 741 C CA . ILE A 1 96 ? -10.226 4.243 3.059 1.00 63.97 96 ILE A CA 1
ATOM 742 C C . ILE A 1 96 ? -9.202 4.961 2.177 1.00 63.97 96 ILE A C 1
ATOM 744 O O . ILE A 1 96 ? -9.101 4.658 0.991 1.00 63.97 96 ILE A O 1
ATOM 748 N N . LEU A 1 97 ? -8.409 5.863 2.759 1.00 60.78 97 LEU A N 1
ATOM 749 C CA . LEU A 1 97 ? -7.387 6.608 2.027 1.00 60.78 97 LEU A CA 1
ATOM 750 C C . LEU A 1 97 ? -6.173 5.744 1.670 1.00 60.78 97 LEU A C 1
ATOM 752 O O . LEU A 1 97 ? -5.604 5.934 0.604 1.00 60.78 97 LEU A O 1
ATOM 756 N N . GLY A 1 98 ? -5.798 4.776 2.504 1.00 72.44 98 GLY A N 1
ATOM 757 C CA . GLY A 1 98 ? -4.681 3.868 2.257 1.00 72.44 98 GLY A CA 1
ATOM 758 C C . GLY A 1 98 ? -5.018 2.783 1.235 1.00 72.44 98 GLY A C 1
ATOM 759 O O . GLY A 1 98 ? -4.405 2.728 0.168 1.00 72.44 98 GLY A O 1
ATOM 760 N N . MET A 1 99 ? -6.033 1.959 1.513 1.00 78.19 99 MET A N 1
ATOM 761 C CA . MET A 1 99 ? -6.380 0.783 0.700 1.00 78.19 99 MET A CA 1
ATOM 762 C C . MET A 1 99 ? -7.079 1.115 -0.616 1.00 78.19 99 MET A C 1
ATOM 764 O O . MET A 1 99 ? -6.930 0.362 -1.575 1.00 78.19 99 MET A O 1
ATOM 768 N N . ARG A 1 100 ? -7.822 2.230 -0.693 1.00 72.69 100 ARG A N 1
ATOM 769 C CA . ARG A 1 100 ? -8.399 2.703 -1.965 1.00 72.69 100 ARG A CA 1
ATOM 770 C C . ARG A 1 100 ? -7.493 3.680 -2.711 1.00 72.69 100 ARG A C 1
ATOM 772 O O . ARG A 1 100 ? -7.874 4.148 -3.783 1.00 72.69 100 ARG A O 1
ATOM 779 N N . SER A 1 101 ? -6.305 4.001 -2.190 1.00 75.31 101 SER A N 1
ATOM 780 C CA . SER A 1 101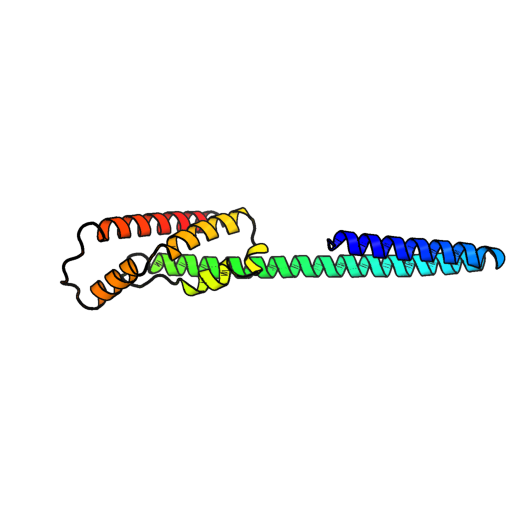 ? -5.341 4.770 -2.978 1.00 75.31 101 SER A CA 1
ATOM 781 C C . SER A 1 101 ? -4.772 3.927 -4.114 1.00 75.31 101 SER A C 1
ATOM 783 O O . SER A 1 101 ? -4.547 2.725 -3.976 1.00 75.31 101 SER A O 1
ATOM 785 N N . GLY A 1 102 ? -4.380 4.595 -5.201 1.00 75.31 102 GLY A N 1
ATOM 786 C CA . GLY A 1 102 ? -3.545 3.979 -6.234 1.00 75.31 102 GLY A CA 1
ATOM 787 C C . GLY A 1 102 ? -2.180 3.498 -5.719 1.00 75.31 102 GLY A C 1
ATOM 788 O O . GLY A 1 102 ? -1.472 2.825 -6.451 1.00 75.31 102 GLY A O 1
ATOM 789 N N . ARG A 1 103 ? -1.788 3.804 -4.470 1.00 80.62 103 ARG A N 1
ATOM 790 C CA . ARG A 1 103 ? -0.519 3.353 -3.873 1.00 80.62 103 ARG A CA 1
ATOM 791 C C . ARG A 1 103 ? -0.590 1.922 -3.344 1.00 80.62 103 ARG A C 1
ATOM 793 O O . ARG A 1 103 ? 0.444 1.264 -3.278 1.00 80.62 103 ARG A O 1
ATOM 800 N N . ALA A 1 104 ? -1.786 1.413 -3.039 1.00 82.56 104 ALA A N 1
ATOM 801 C CA . ALA A 1 104 ? -1.971 0.031 -2.597 1.00 82.56 104 ALA A CA 1
ATOM 802 C C . ALA A 1 104 ? -1.517 -0.993 -3.656 1.00 82.56 104 ALA A C 1
ATOM 804 O O . ALA A 1 104 ? -1.158 -2.116 -3.311 1.00 82.56 104 ALA A O 1
ATOM 805 N N . GLN A 1 105 ? -1.463 -0.603 -4.936 1.00 84.81 105 GLN A N 1
ATOM 806 C CA . GLN A 1 105 ? -0.952 -1.451 -6.019 1.00 84.81 105 GLN A CA 1
ATOM 807 C C . GLN A 1 105 ? 0.541 -1.788 -5.879 1.00 84.81 105 GLN A C 1
ATOM 809 O O . GLN A 1 105 ? 1.005 -2.749 -6.482 1.00 84.81 105 GLN A O 1
ATOM 814 N N . TYR A 1 106 ? 1.291 -1.006 -5.096 1.00 86.25 106 TYR A N 1
ATOM 815 C CA . TYR A 1 106 ? 2.718 -1.226 -4.852 1.00 86.25 106 TYR A CA 1
ATOM 816 C C . TYR A 1 106 ? 2.990 -2.131 -3.645 1.00 86.25 106 TYR A C 1
ATOM 818 O O . TYR A 1 106 ? 4.147 -2.426 -3.354 1.00 86.25 106 TYR A O 1
ATOM 826 N N . LEU A 1 107 ? 1.944 -2.560 -2.932 1.00 85.50 107 LEU A N 1
ATOM 827 C CA . LEU A 1 107 ? 2.061 -3.522 -1.844 1.00 85.50 107 LEU A CA 1
ATOM 828 C C . LEU A 1 107 ? 2.211 -4.946 -2.402 1.00 85.50 107 LEU A C 1
ATOM 830 O O . LEU A 1 107 ? 1.565 -5.268 -3.405 1.00 85.50 107 LEU A O 1
ATOM 834 N N . PRO A 1 108 ? 2.978 -5.824 -1.725 1.00 86.44 108 PRO A N 1
ATOM 835 C CA . PRO A 1 108 ? 2.971 -7.254 -2.020 1.00 86.44 108 PRO A CA 1
ATOM 836 C C . PRO A 1 108 ? 1.546 -7.817 -1.985 1.00 86.44 108 PRO A C 1
ATOM 838 O O . PRO A 1 108 ? 0.759 -7.446 -1.111 1.00 86.44 108 PRO A O 1
ATOM 841 N N . ASP A 1 109 ? 1.217 -8.730 -2.902 1.00 85.75 109 ASP A N 1
ATOM 842 C CA . ASP A 1 109 ? -0.150 -9.246 -3.065 1.00 85.75 109 ASP A CA 1
ATOM 843 C C . ASP A 1 109 ? -0.712 -9.875 -1.781 1.00 85.75 109 ASP A C 1
ATOM 845 O O . ASP A 1 109 ? -1.868 -9.626 -1.441 1.00 85.75 109 ASP A O 1
ATOM 849 N N . GLU A 1 110 ? 0.105 -10.620 -1.027 1.00 87.50 110 GLU A N 1
ATOM 850 C CA . GLU A 1 110 ? -0.305 -11.205 0.259 1.00 87.50 110 GLU A CA 1
ATOM 851 C C . GLU A 1 110 ? -0.676 -10.118 1.279 1.00 87.50 110 GLU A C 1
ATOM 853 O O . GLU A 1 110 ? -1.732 -10.183 1.914 1.00 87.50 110 GLU A O 1
ATOM 858 N N . ASN A 1 111 ? 0.155 -9.081 1.404 1.00 86.25 111 ASN A N 1
ATOM 859 C CA . ASN A 1 111 ? -0.099 -7.970 2.319 1.00 86.25 111 ASN A CA 1
ATOM 860 C C . ASN A 1 111 ? -1.338 -7.185 1.902 1.00 86.25 111 ASN A C 1
ATOM 862 O O . ASN A 1 111 ? -2.191 -6.896 2.740 1.00 86.25 111 ASN A O 1
ATOM 866 N N . ARG A 1 112 ? -1.481 -6.902 0.604 1.00 86.25 112 ARG A N 1
ATOM 867 C CA . ARG A 1 112 ? -2.660 -6.233 0.053 1.00 86.25 112 ARG A CA 1
ATOM 868 C C . ARG A 1 112 ? -3.933 -7.034 0.321 1.00 86.25 112 ARG A C 1
ATOM 870 O O . ARG A 1 112 ? -4.938 -6.445 0.705 1.00 86.25 112 ARG A O 1
ATOM 877 N N . HIS A 1 113 ? -3.890 -8.356 0.158 1.00 87.62 113 HIS A N 1
ATOM 878 C CA . HIS A 1 113 ? -5.026 -9.233 0.432 1.00 87.62 113 HIS A CA 1
ATOM 879 C C . HIS A 1 113 ? -5.423 -9.200 1.914 1.00 87.62 113 HIS A C 1
ATOM 881 O O . HIS A 1 113 ? -6.569 -8.886 2.226 1.00 87.62 113 HIS A O 1
ATOM 887 N N . ASN A 1 114 ? -4.471 -9.422 2.826 1.00 86.25 114 ASN A N 1
ATOM 888 C CA . ASN A 1 114 ? -4.731 -9.403 4.271 1.00 86.25 114 ASN A CA 1
ATOM 889 C C . ASN A 1 114 ? -5.288 -8.048 4.739 1.00 86.25 114 ASN A C 1
ATOM 891 O O . ASN A 1 114 ? -6.258 -7.991 5.495 1.00 86.25 114 ASN A O 1
ATOM 895 N N . LEU A 1 115 ? -4.701 -6.948 4.262 1.00 86.56 115 LEU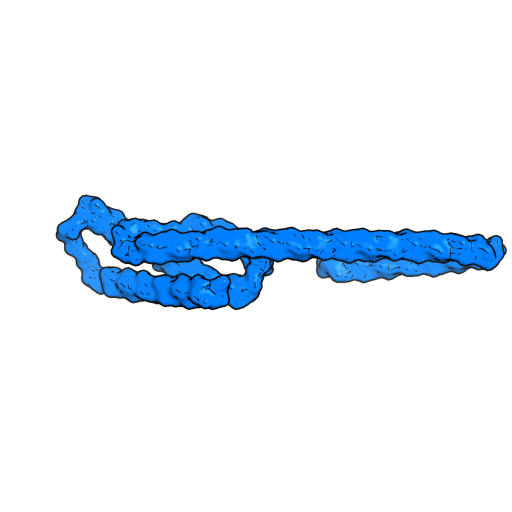 A N 1
ATOM 896 C CA . LEU A 1 115 ? -5.167 -5.599 4.576 1.00 86.56 115 LEU A CA 1
ATOM 897 C C . LEU A 1 115 ? -6.569 -5.329 4.013 1.00 86.56 115 LEU A C 1
ATOM 899 O O . LEU A 1 115 ? -7.360 -4.646 4.661 1.00 86.56 115 LEU A O 1
ATOM 903 N N . TRP A 1 116 ? -6.907 -5.878 2.842 1.00 86.25 116 TRP A N 1
ATOM 904 C CA . TRP A 1 116 ? -8.247 -5.752 2.263 1.00 86.25 116 TRP A CA 1
ATOM 905 C C . TRP A 1 116 ? -9.299 -6.507 3.074 1.00 86.25 116 TRP A C 1
ATOM 907 O O . TRP A 1 116 ? -10.395 -5.993 3.292 1.00 86.25 116 TRP A O 1
ATOM 917 N N . GLU A 1 117 ? -8.963 -7.697 3.571 1.00 86.75 117 GLU A N 1
ATOM 918 C CA . GLU A 1 117 ? -9.841 -8.445 4.468 1.00 86.75 117 GLU A CA 1
ATOM 919 C C . GLU A 1 117 ? -10.104 -7.684 5.776 1.00 86.75 117 GLU A C 1
ATOM 921 O O . GLU A 1 117 ? -11.254 -7.573 6.204 1.00 86.75 117 GLU A O 1
ATOM 926 N N . ILE A 1 118 ? -9.058 -7.120 6.393 1.00 86.31 118 ILE A N 1
ATOM 927 C CA . ILE A 1 118 ? -9.187 -6.287 7.600 1.00 86.31 118 ILE A CA 1
ATOM 928 C C . ILE A 1 118 ? -10.062 -5.066 7.302 1.00 86.31 118 ILE A C 1
ATOM 930 O O . ILE A 1 118 ? -11.025 -4.804 8.021 1.00 86.31 118 ILE A O 1
ATOM 934 N N . TYR A 1 119 ? -9.774 -4.356 6.210 1.00 83.69 119 TYR A N 1
ATOM 935 C CA . TYR A 1 119 ? -10.538 -3.192 5.772 1.00 83.69 119 TYR A CA 1
ATOM 936 C C . TYR A 1 119 ? -12.021 -3.510 5.555 1.00 83.69 119 TYR A C 1
ATOM 938 O O . TYR A 1 119 ? -12.886 -2.762 6.013 1.00 83.69 119 TYR A O 1
ATOM 946 N N . SER A 1 120 ? -12.332 -4.621 4.884 1.00 81.88 120 SER A N 1
ATOM 947 C CA . SER A 1 120 ? -13.709 -5.049 4.633 1.00 81.88 120 SER A CA 1
ATOM 948 C C . SER A 1 120 ? -14.475 -5.256 5.941 1.00 81.88 120 SER A C 1
ATOM 950 O O . SER A 1 120 ? -15.612 -4.808 6.057 1.00 81.88 120 SER A O 1
ATOM 952 N N . ARG A 1 121 ? -13.839 -5.837 6.965 1.00 81.56 121 ARG A N 1
ATOM 953 C CA . ARG A 1 121 ? -14.458 -6.016 8.288 1.00 81.56 121 ARG A CA 1
ATOM 954 C C . ARG A 1 121 ? -14.578 -4.717 9.080 1.00 81.56 121 ARG A C 1
ATOM 956 O O . ARG A 1 121 ? -15.635 -4.450 9.633 1.00 81.56 121 ARG A O 1
ATOM 963 N N . ILE A 1 122 ? -13.548 -3.870 9.071 1.00 79.00 122 ILE A N 1
ATOM 964 C CA . ILE A 1 122 ? -13.585 -2.548 9.722 1.00 79.00 122 ILE A CA 1
ATOM 965 C C . ILE A 1 122 ? -14.655 -1.643 9.090 1.00 79.00 122 ILE A C 1
ATOM 967 O O . ILE A 1 122 ? -15.260 -0.826 9.777 1.00 79.00 122 ILE A O 1
ATOM 971 N N . THR A 1 123 ? -14.911 -1.778 7.788 1.00 75.12 123 THR A N 1
ATOM 972 C CA . THR A 1 123 ? -15.995 -1.045 7.111 1.00 75.12 123 THR A CA 1
ATOM 973 C C . THR A 1 123 ? -17.372 -1.655 7.337 1.00 75.12 123 THR A C 1
ATOM 975 O O . THR A 1 123 ? -18.341 -0.906 7.374 1.00 75.12 123 THR A O 1
ATOM 978 N N . HIS A 1 124 ? -17.461 -2.975 7.534 1.00 72.00 124 HIS A N 1
ATOM 979 C CA . HIS A 1 124 ? -18.683 -3.640 8.010 1.00 72.00 124 HIS A CA 1
ATOM 980 C C . HIS A 1 124 ? -19.000 -3.332 9.471 1.00 72.00 124 HIS A C 1
ATOM 982 O O . HIS A 1 124 ? -20.123 -3.567 9.901 1.00 72.00 124 HIS A O 1
ATOM 988 N N . TYR A 1 125 ? -18.043 -2.775 10.217 1.00 66.88 125 TYR A N 1
ATOM 989 C CA . TYR A 1 125 ? -18.310 -2.098 11.476 1.00 66.88 125 TYR A CA 1
ATOM 990 C C . TYR A 1 125 ? -19.206 -0.888 11.162 1.00 66.88 125 TYR A C 1
ATOM 992 O O . TYR A 1 125 ? -18.722 0.188 10.802 1.00 66.88 125 TYR A O 1
ATOM 1000 N N . ASN A 1 126 ? -20.517 -1.111 11.152 1.00 61.44 126 ASN A N 1
ATOM 1001 C CA . ASN A 1 126 ? -21.513 -0.228 10.555 1.00 61.44 126 ASN A CA 1
ATOM 1002 C C . ASN A 1 126 ? -21.947 0.889 11.528 1.00 61.44 126 ASN A C 1
ATOM 1004 O O . ASN A 1 126 ? -21.379 1.049 12.614 1.00 61.44 126 ASN A O 1
ATOM 1008 N N . GLU A 1 127 ? -22.929 1.691 11.113 1.00 60.66 127 GLU A N 1
ATOM 1009 C CA . GLU A 1 127 ? -23.527 2.740 11.945 1.00 60.66 127 GLU A CA 1
ATOM 1010 C C . GLU A 1 127 ? -24.155 2.185 13.227 1.00 60.66 127 GLU A C 1
ATOM 1012 O O . GLU A 1 127 ? -24.137 2.886 14.224 1.00 60.66 127 GLU A O 1
ATOM 1017 N N . ASP A 1 128 ? -24.636 0.939 13.264 1.00 58.00 128 ASP A N 1
ATOM 1018 C CA . ASP A 1 128 ? -25.268 0.356 14.458 1.00 58.00 128 ASP A CA 1
ATOM 1019 C C . ASP A 1 128 ? -24.267 0.139 15.586 1.00 58.00 128 ASP A C 1
ATOM 1021 O O . ASP A 1 128 ? -24.578 0.391 16.748 1.00 58.00 128 ASP A O 1
ATOM 1025 N N . ILE A 1 129 ? -23.035 -0.247 15.253 1.00 63.09 129 ILE A N 1
ATOM 1026 C CA . ILE A 1 129 ? -21.982 -0.363 16.260 1.00 63.09 129 ILE A CA 1
ATOM 1027 C C . ILE A 1 129 ? -21.490 1.013 16.694 1.00 63.09 129 ILE A C 1
ATOM 1029 O O . ILE A 1 129 ? -21.209 1.220 17.870 1.00 63.09 129 ILE A O 1
ATOM 1033 N N . GLU A 1 130 ? -21.427 1.975 15.773 1.00 65.62 130 GLU A N 1
ATOM 1034 C CA . GLU A 1 130 ? -21.135 3.367 16.119 1.00 65.62 130 GLU A CA 1
ATOM 1035 C C . GLU A 1 130 ? -22.238 3.972 17.005 1.00 65.62 130 GLU A C 1
ATOM 1037 O O . GLU A 1 130 ? -21.941 4.682 17.964 1.00 65.62 130 GLU A O 1
ATOM 1042 N N . ASN A 1 131 ? -23.500 3.642 16.736 1.00 67.00 131 ASN A N 1
ATOM 1043 C CA . ASN A 1 131 ? -24.673 4.067 17.488 1.00 67.00 131 ASN A CA 1
ATOM 1044 C C . ASN A 1 131 ? -24.725 3.393 18.856 1.00 67.00 131 ASN A C 1
ATOM 1046 O O . ASN A 1 131 ? -24.984 4.078 19.842 1.00 67.00 131 ASN A O 1
ATOM 1050 N N . LEU A 1 132 ? -24.410 2.097 18.954 1.00 66.56 132 LEU A N 1
ATOM 1051 C CA . LEU A 1 132 ? -24.279 1.413 20.238 1.00 66.56 132 LEU A CA 1
ATOM 1052 C C . LEU A 1 132 ? -23.095 1.971 21.035 1.00 66.56 132 LEU A C 1
ATOM 1054 O O . LEU A 1 132 ? -23.223 2.188 22.236 1.00 66.56 132 LEU A O 1
ATOM 1058 N N . HIS A 1 133 ? -21.971 2.285 20.382 1.00 64.88 133 HIS A N 1
ATOM 1059 C CA . HIS A 1 133 ? -20.839 2.962 21.023 1.00 64.88 133 HIS A CA 1
ATOM 1060 C C . HIS A 1 133 ? -21.230 4.329 21.570 1.00 64.88 133 HIS A C 1
ATOM 1062 O O . HIS A 1 133 ? -20.950 4.632 22.728 1.00 64.88 133 HIS A O 1
ATOM 1068 N N . ARG A 1 134 ? -21.899 5.155 20.760 1.00 65.88 134 ARG A N 1
ATOM 1069 C CA . ARG A 1 134 ? -22.408 6.458 21.200 1.00 65.88 134 ARG A CA 1
ATOM 1070 C C . ARG A 1 134 ? -23.409 6.299 22.340 1.00 65.88 134 ARG A C 1
ATOM 1072 O O . ARG A 1 134 ? -23.323 7.047 23.305 1.00 65.88 134 ARG A O 1
ATOM 1079 N N . ALA A 1 135 ? -24.307 5.320 22.263 1.00 65.25 135 ALA A N 1
ATOM 1080 C CA . ALA A 1 135 ? -25.278 5.035 23.314 1.00 65.25 135 ALA A CA 1
ATOM 1081 C C . ALA A 1 135 ? -24.592 4.621 24.625 1.00 65.25 135 ALA A C 1
ATOM 1083 O O . ALA A 1 135 ? -24.938 5.155 25.671 1.00 65.25 135 ALA A O 1
ATOM 1084 N N . MET A 1 136 ? -23.561 3.771 24.577 1.00 64.25 136 MET A N 1
ATOM 1085 C CA . MET A 1 136 ? -22.767 3.383 25.753 1.00 64.25 136 MET A CA 1
ATOM 1086 C C . MET A 1 136 ? -22.014 4.560 26.387 1.00 64.25 136 MET A C 1
ATOM 1088 O O . MET A 1 136 ? -21.878 4.608 27.607 1.00 64.25 136 MET A O 1
ATOM 1092 N N . LEU A 1 137 ? -21.522 5.504 25.577 1.00 64.19 137 LEU A N 1
ATOM 1093 C CA . LEU A 1 137 ? -20.843 6.710 26.064 1.00 64.19 137 LEU A CA 1
ATOM 1094 C C . LEU A 1 137 ? -21.817 7.732 26.667 1.00 64.19 137 LEU A C 1
ATOM 1096 O O . LEU A 1 137 ? -21.456 8.435 27.607 1.00 64.19 137 LEU A O 1
ATOM 1100 N N . LEU A 1 138 ? -23.025 7.836 26.108 1.00 68.62 138 LEU A N 1
ATOM 1101 C CA . LEU A 1 138 ? -24.026 8.826 26.509 1.00 68.62 138 LEU A CA 1
ATOM 1102 C C . LEU A 1 138 ? -24.912 8.342 27.665 1.00 68.62 138 LEU A C 1
ATOM 1104 O O . LEU A 1 138 ? -25.275 9.159 28.501 1.00 68.62 138 LEU A O 1
ATOM 1108 N N . ASN A 1 139 ? -25.234 7.044 27.733 1.00 67.69 139 ASN A N 1
ATOM 1109 C CA . ASN A 1 139 ? -26.107 6.438 28.744 1.00 67.69 139 ASN A CA 1
ATOM 1110 C C . ASN A 1 139 ? -25.645 5.006 29.105 1.00 67.69 139 ASN A C 1
ATOM 1112 O O . ASN A 1 139 ? -26.125 4.032 28.520 1.00 67.69 139 ASN A O 1
ATOM 1116 N N . PRO A 1 140 ? -24.763 4.842 30.108 1.00 64.25 140 PRO A N 1
ATOM 1117 C CA . PRO A 1 140 ? -24.234 3.535 30.519 1.00 64.25 140 PRO A CA 1
ATOM 1118 C C . PRO A 1 140 ? -25.292 2.528 31.006 1.00 64.25 140 PRO A C 1
ATOM 1120 O O . PRO A 1 140 ? -25.039 1.326 30.995 1.00 64.25 140 PRO A O 1
ATOM 1123 N N . GLU A 1 141 ? -26.462 3.010 31.441 1.00 63.47 141 GLU A N 1
ATOM 1124 C CA . GLU A 1 141 ? -27.563 2.199 31.988 1.00 63.47 141 GLU A CA 1
ATOM 1125 C C . GLU A 1 141 ? -28.600 1.770 30.934 1.00 63.47 141 GLU A C 1
ATOM 1127 O O . GLU A 1 141 ? -29.558 1.068 31.254 1.00 63.47 141 GLU A O 1
ATOM 1132 N N . GLN A 1 142 ? -28.443 2.194 29.676 1.00 65.94 142 GLN A N 1
ATOM 1133 C CA . GLN A 1 142 ? -29.410 1.907 28.621 1.00 65.94 142 GLN A CA 1
ATOM 1134 C C . GLN A 1 142 ? -29.409 0.409 28.266 1.00 65.94 142 GLN A C 1
ATOM 1136 O O . GLN A 1 142 ? -28.357 -0.172 27.985 1.00 65.94 142 GLN A O 1
ATOM 1141 N N . GLU A 1 143 ? -30.593 -0.218 28.261 1.00 59.69 143 GLU A N 1
ATOM 1142 C CA . GLU A 1 143 ? -30.750 -1.623 27.870 1.00 59.69 143 GLU A CA 1
ATOM 1143 C C . GLU A 1 143 ? -30.227 -1.840 26.447 1.00 59.69 143 GLU A C 1
ATOM 1145 O O . GLU A 1 143 ? -30.666 -1.211 25.479 1.00 59.69 143 GLU A O 1
ATOM 1150 N N . LYS A 1 144 ? -29.247 -2.737 26.336 1.00 63.44 144 LYS A N 1
ATOM 1151 C CA . LYS A 1 144 ? -28.631 -3.103 25.064 1.00 63.44 144 LYS A CA 1
ATOM 1152 C C . LYS A 1 144 ? -29.657 -3.856 24.211 1.00 63.44 144 LYS A C 1
ATOM 1154 O O . LYS A 1 144 ? -30.324 -4.746 24.742 1.00 63.44 144 LYS A O 1
ATOM 1159 N N . PRO A 1 145 ? -29.758 -3.580 22.900 1.00 64.94 145 PRO A N 1
ATOM 1160 C CA . PRO A 1 145 ? -30.575 -4.391 22.005 1.00 64.94 145 PRO A CA 1
ATOM 1161 C C . PRO A 1 145 ? -30.161 -5.866 22.107 1.00 64.94 145 PRO A C 1
ATOM 1163 O O . PRO A 1 145 ? -28.969 -6.185 22.047 1.00 64.94 145 PRO A O 1
ATOM 1166 N N . ALA A 1 146 ? -31.131 -6.765 22.287 1.00 63.78 146 ALA A N 1
ATOM 1167 C CA . ALA A 1 146 ? -30.866 -8.195 22.427 1.00 63.78 146 ALA A CA 1
ATOM 1168 C C . ALA A 1 146 ? -30.157 -8.743 21.171 1.00 63.78 146 ALA A C 1
ATOM 1170 O O . ALA A 1 146 ? -30.611 -8.511 20.054 1.00 63.78 146 ALA A O 1
ATOM 1171 N N . GLY A 1 147 ? -29.034 -9.446 21.356 1.00 68.62 147 GLY A N 1
ATOM 1172 C CA . GLY A 1 147 ? -28.230 -10.051 20.280 1.00 68.62 147 GLY A CA 1
ATOM 1173 C C . GLY A 1 147 ? -27.187 -9.133 19.626 1.00 68.62 147 GLY A C 1
ATOM 1174 O O . GLY A 1 147 ? -26.175 -9.624 19.138 1.00 68.62 147 GLY A O 1
ATOM 1175 N N . LEU A 1 148 ? -27.347 -7.806 19.694 1.00 72.06 148 LEU A N 1
ATOM 1176 C CA . LEU A 1 148 ? -26.410 -6.864 19.062 1.00 72.06 148 LEU A CA 1
ATOM 1177 C C . LEU A 1 148 ? -25.022 -6.875 19.727 1.00 72.06 148 LEU A C 1
ATOM 1179 O O . LEU A 1 148 ? -24.005 -6.740 19.055 1.00 72.06 148 LEU A O 1
ATOM 1183 N N . GLN A 1 149 ? -24.964 -7.055 21.050 1.00 71.62 149 GLN A N 1
ATOM 1184 C CA . GLN A 1 149 ? -23.689 -7.160 21.770 1.00 71.62 149 GLN A CA 1
ATOM 1185 C C . GLN A 1 149 ? -22.889 -8.396 21.333 1.00 71.62 149 GLN A C 1
ATOM 1187 O O . GLN A 1 149 ? -21.680 -8.297 21.171 1.00 71.62 149 GLN A O 1
ATOM 1192 N N . GLU A 1 150 ? -23.560 -9.530 21.125 1.00 76.44 150 GLU A N 1
ATOM 1193 C CA . GLU A 1 150 ? -22.926 -10.784 20.704 1.00 76.44 150 GLU A CA 1
ATOM 1194 C C . GLU A 1 150 ? -22.351 -10.653 19.287 1.00 76.44 150 GLU A C 1
ATOM 1196 O O . GLU A 1 150 ? -21.187 -10.971 19.061 1.00 76.44 150 GLU A O 1
ATOM 1201 N N . GLU A 1 151 ? -23.111 -10.057 18.362 1.00 77.25 151 GLU A N 1
ATOM 1202 C CA . GLU A 1 151 ? -22.646 -9.770 17.000 1.00 77.25 151 GLU A CA 1
ATOM 1203 C C . GLU A 1 151 ? -21.434 -8.817 16.983 1.00 77.25 151 GLU A C 1
ATOM 1205 O O . GLU A 1 151 ? -20.482 -9.004 16.218 1.00 77.25 151 GLU A O 1
ATOM 1210 N N . ILE A 1 152 ? -21.429 -7.810 17.861 1.00 75.50 152 ILE A N 1
ATOM 1211 C CA . ILE A 1 152 ? -20.304 -6.880 18.014 1.00 75.50 152 ILE A CA 1
ATOM 1212 C C . ILE A 1 152 ? -19.079 -7.579 18.591 1.00 75.50 152 ILE A C 1
ATOM 1214 O O . ILE A 1 152 ? -17.966 -7.338 18.117 1.00 75.50 152 ILE A O 1
ATOM 1218 N N . ASP A 1 153 ? -19.261 -8.417 19.608 1.00 78.44 153 ASP A N 1
ATOM 1219 C CA . ASP A 1 153 ? -18.173 -9.156 20.241 1.00 78.44 153 ASP A CA 1
ATOM 1220 C C . ASP A 1 153 ? -17.533 -10.130 19.237 1.00 78.44 153 ASP A C 1
ATOM 1222 O O . ASP A 1 153 ? -16.300 -10.193 19.136 1.00 78.44 153 ASP A O 1
ATOM 1226 N N . ASP A 1 154 ? -18.347 -10.789 18.409 1.00 83.00 154 ASP A N 1
ATOM 1227 C CA . ASP A 1 154 ? -17.900 -11.642 17.307 1.00 83.00 154 ASP A CA 1
ATOM 1228 C C . ASP A 1 154 ? -17.127 -10.856 16.244 1.00 83.00 154 ASP A C 1
ATOM 1230 O O . ASP A 1 154 ? -16.014 -11.243 15.860 1.00 83.00 154 ASP A O 1
ATOM 1234 N N . LEU A 1 155 ? -17.652 -9.708 15.803 1.00 81.56 155 LEU A N 1
ATOM 1235 C CA . LEU A 1 155 ? -16.977 -8.863 14.820 1.00 81.56 155 LEU A CA 1
ATOM 1236 C C . LEU A 1 155 ? -15.657 -8.302 15.371 1.00 81.56 155 LEU A C 1
ATOM 1238 O O . LEU A 1 155 ? -14.636 -8.304 14.676 1.00 81.56 155 LEU A O 1
ATOM 1242 N N . CYS A 1 156 ? -15.640 -7.866 16.633 1.00 80.88 156 CYS A N 1
ATOM 1243 C CA . CYS A 1 156 ? -14.431 -7.420 17.322 1.00 80.88 156 CYS A CA 1
ATOM 1244 C C . CYS A 1 156 ? -13.397 -8.548 17.404 1.00 80.88 156 CYS A C 1
ATOM 1246 O O . CYS A 1 156 ? -12.215 -8.331 17.117 1.00 80.88 156 CYS A O 1
ATOM 1248 N N . SER A 1 157 ? -13.826 -9.761 17.755 1.00 85.88 157 SER A N 1
ATOM 1249 C CA . SER A 1 157 ? -12.979 -10.953 17.796 1.00 85.88 157 SER A CA 1
ATOM 1250 C C . SER A 1 157 ? -12.379 -11.270 16.421 1.00 85.88 157 SER A C 1
ATOM 1252 O O . SER A 1 157 ? -11.165 -11.493 16.303 1.00 85.88 157 SER A O 1
ATOM 1254 N N . GLU A 1 158 ? -13.184 -11.207 15.355 1.00 87.75 158 GLU A N 1
ATOM 1255 C CA . GLU A 1 158 ? -12.726 -11.441 13.984 1.00 87.75 158 GLU A CA 1
ATOM 1256 C C . GLU A 1 158 ? -11.698 -10.388 13.541 1.00 87.75 158 GLU A C 1
ATOM 1258 O O . GLU A 1 158 ? -10.619 -10.747 13.052 1.00 87.75 158 GLU A O 1
ATOM 1263 N N . ILE A 1 159 ? -11.987 -9.099 13.758 1.00 86.12 159 ILE A N 1
ATOM 1264 C CA . ILE A 1 159 ? -11.073 -7.993 13.437 1.00 86.12 159 ILE A CA 1
ATOM 1265 C C . ILE A 1 159 ? -9.758 -8.168 14.203 1.00 86.12 159 ILE A C 1
ATOM 1267 O O . ILE A 1 159 ? -8.683 -8.140 13.599 1.00 86.12 159 ILE A O 1
ATOM 1271 N N . ARG A 1 160 ? -9.822 -8.436 15.513 1.00 88.19 160 ARG A N 1
ATOM 1272 C CA . ARG A 1 160 ? -8.641 -8.655 16.361 1.00 88.19 160 ARG A CA 1
ATOM 1273 C C . ARG A 1 160 ? -7.774 -9.795 15.838 1.00 88.19 160 ARG A C 1
ATOM 1275 O O . ARG A 1 160 ? -6.556 -9.645 15.737 1.00 88.19 160 ARG A O 1
ATOM 1282 N N . LYS A 1 161 ? -8.384 -10.930 15.491 1.00 90.88 161 LYS A N 1
ATOM 1283 C CA . LYS A 1 161 ? -7.677 -12.105 14.964 1.00 90.88 161 LYS A CA 1
ATOM 1284 C C . LYS A 1 161 ? -6.979 -11.799 13.640 1.00 90.88 161 LYS A C 1
ATOM 1286 O O . LYS A 1 161 ? -5.835 -12.211 13.447 1.00 90.88 161 LYS A O 1
ATOM 1291 N N . ARG A 1 162 ? -7.648 -11.081 12.733 1.00 88.69 162 ARG A N 1
ATOM 1292 C CA . ARG A 1 162 ? -7.091 -10.719 11.422 1.00 88.69 162 ARG A CA 1
ATOM 1293 C C . ARG A 1 162 ? -5.959 -9.702 11.543 1.00 88.69 162 ARG A C 1
ATOM 1295 O O . ARG A 1 162 ? -4.916 -9.913 10.930 1.00 88.69 162 ARG A O 1
ATOM 1302 N N . ILE A 1 163 ? -6.115 -8.671 12.377 1.00 88.44 163 ILE A N 1
ATOM 1303 C CA . ILE A 1 163 ? -5.045 -7.693 12.612 1.00 88.44 163 ILE A CA 1
ATOM 1304 C C . ILE A 1 163 ? -3.817 -8.375 13.223 1.00 88.44 163 ILE A C 1
ATOM 1306 O O . ILE A 1 163 ? -2.716 -8.186 12.714 1.00 88.44 163 ILE A O 1
ATOM 1310 N N . LYS A 1 164 ? -3.987 -9.214 14.256 1.00 89.06 164 LYS A N 1
ATOM 1311 C CA . LYS A 1 164 ? -2.861 -9.958 14.851 1.00 89.06 164 LYS A CA 1
ATOM 1312 C C . LYS A 1 164 ? -2.131 -10.809 13.817 1.00 89.06 164 LYS A C 1
ATOM 1314 O O . LYS A 1 164 ? -0.928 -10.672 13.667 1.00 89.06 164 LYS A O 1
ATOM 1319 N N . ARG A 1 165 ? -2.865 -11.589 13.017 1.00 89.38 165 ARG A N 1
ATOM 1320 C CA . ARG A 1 165 ? -2.273 -12.390 11.933 1.00 89.38 165 ARG A CA 1
ATOM 1321 C C . ARG A 1 165 ? -1.449 -11.544 10.959 1.00 89.38 165 ARG A C 1
ATOM 1323 O O . ARG A 1 165 ? -0.408 -11.997 10.499 1.00 89.38 165 ARG A O 1
ATOM 1330 N N . PHE A 1 166 ? -1.935 -10.358 10.604 1.00 87.88 166 PHE A N 1
ATOM 1331 C CA . PHE A 1 166 ? -1.226 -9.459 9.698 1.00 87.88 166 PHE A CA 1
ATOM 1332 C C . PHE A 1 166 ? 0.048 -8.880 10.331 1.00 87.88 166 PHE A C 1
ATOM 1334 O O . PHE A 1 166 ? 1.082 -8.829 9.664 1.00 87.88 166 PHE A O 1
ATOM 1341 N N . LEU A 1 167 ? -0.021 -8.490 11.607 1.00 87.50 167 LEU A N 1
ATOM 1342 C CA . LEU A 1 167 ? 1.109 -7.946 12.360 1.00 87.50 167 LEU A CA 1
ATOM 1343 C C . LEU A 1 167 ? 2.167 -8.998 12.710 1.00 87.50 167 LEU A C 1
ATOM 1345 O O . LEU A 1 167 ? 3.335 -8.650 12.731 1.00 87.50 167 LEU A O 1
ATOM 1349 N N . ASP A 1 168 ? 1.786 -10.253 12.955 1.00 86.81 168 ASP A N 1
ATOM 1350 C CA . ASP A 1 168 ? 2.727 -11.333 13.295 1.00 86.81 168 ASP A CA 1
ATOM 1351 C C . ASP A 1 168 ? 3.529 -11.819 12.073 1.00 86.81 168 ASP A C 1
ATOM 1353 O O . ASP A 1 168 ? 4.619 -12.371 12.207 1.00 86.81 168 ASP A O 1
ATOM 1357 N N . LYS A 1 169 ? 2.969 -11.656 10.868 1.00 77.69 169 LYS A N 1
ATOM 1358 C CA . LYS A 1 169 ? 3.575 -12.097 9.601 1.00 77.69 169 LYS A CA 1
ATOM 1359 C C . LYS A 1 169 ? 4.554 -11.098 8.989 1.00 77.69 169 LYS A C 1
ATOM 1361 O O . LYS A 1 169 ? 5.289 -11.471 8.078 1.00 77.69 169 LYS A O 1
ATOM 1366 N N . ASN A 1 170 ? 4.515 -9.844 9.423 1.00 62.09 170 ASN A N 1
ATOM 1367 C CA . ASN A 1 170 ? 5.322 -8.760 8.873 1.00 62.09 170 ASN A CA 1
ATOM 1368 C C . ASN A 1 170 ? 6.212 -8.193 9.963 1.00 62.09 170 ASN A C 1
ATOM 1370 O O . ASN A 1 170 ? 7.226 -7.541 9.622 1.00 62.09 170 ASN A O 1
#

Sequence (170 aa):
MSERSLWIGVFLAVLISGVVMILSLWPRGLDSVLLNATRLVSIFLGMLGGTALGELFRIRNNQQTGQKLLDDLREECKANLEILGTGVPLRKGFWILGMRSGRAQYLPDENRHNLWEIYSRITHYNEDIENLHRAMLLNPEQEKPAGLQEEIDDLCSEIRKRIKRFLDKN